Protein AF-A0A7C7JXN2-F1 (afdb_monomer_lite)

pLDDT: mean 79.87, std 9.43, range [57.69, 92.06]

Foldseek 3Di:
DPPVCVPCVPVVVVVVCCVVVVVCVVVPPQPPVNVQVVVQVVCCVVVVPVPDGDRD

Radius of gyration: 21.54 Å; chains: 1; bounding box: 52×18×45 Å

Secondary structure (DSSP, 8-state):
--HHHHH-HHHHHHHHHHHHHHHHHTT----HHHHHHHHHHHHHHHTT--SS----

Structure (mmCIF, N/CA/C/O backbone):
data_AF-A0A7C7JXN2-F1
#
_entry.id   AF-A0A7C7JXN2-F1
#
loop_
_atom_site.group_PDB
_atom_site.id
_atom_site.type_symbol
_atom_site.label_atom_id
_atom_site.label_alt_id
_atom_site.label_comp_id
_atom_site.label_asym_id
_atom_site.label_entity_id
_atom_site.label_seq_id
_atom_site.pdbx_PDB_ins_code
_atom_site.Cartn_x
_atom_site.Cartn_y
_atom_site.Cartn_z
_atom_site.occupancy
_atom_site.B_iso_or_equiv
_atom_site.auth_seq_id
_atom_site.auth_comp_id
_atom_site.auth_asym_id
_atom_site.auth_atom_id
_atom_site.pdbx_PDB_model_num
ATOM 1 N N . MET A 1 1 ? -30.680 3.151 26.834 1.00 57.69 1 MET A N 1
ATOM 2 C CA . MET A 1 1 ? -29.456 2.619 26.193 1.00 57.69 1 MET A CA 1
ATOM 3 C C . MET A 1 1 ? -29.866 1.986 24.868 1.00 57.69 1 MET A C 1
ATOM 5 O O . MET A 1 1 ? -30.780 1.165 24.901 1.00 57.69 1 MET A O 1
ATOM 9 N N . PRO A 1 2 ? -29.328 2.410 23.711 1.00 64.25 2 PRO A N 1
ATOM 10 C CA . PRO A 1 2 ? -29.821 1.952 22.410 1.00 64.25 2 PRO A CA 1
ATOM 11 C C . PRO A 1 2 ? -29.711 0.422 22.308 1.00 64.25 2 PRO A C 1
ATOM 13 O O . PRO A 1 2 ? -28.607 -0.117 22.358 1.00 64.25 2 PRO A O 1
ATOM 16 N N . LYS A 1 3 ? -30.845 -0.290 22.196 1.00 63.41 3 LYS A N 1
ATOM 17 C CA . LYS A 1 3 ? -30.914 -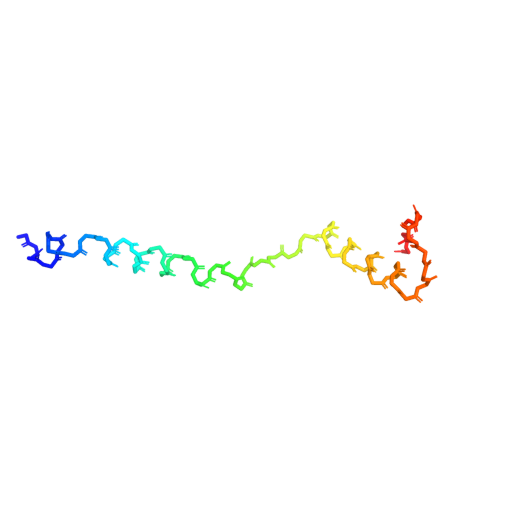1.773 22.182 1.00 63.41 3 LYS A CA 1
ATOM 18 C C . LYS A 1 3 ? -29.995 -2.414 21.128 1.00 63.41 3 LYS A C 1
ATOM 20 O O . LYS A 1 3 ? -29.497 -3.514 21.339 1.00 63.41 3 LYS A O 1
ATOM 25 N N . PHE A 1 4 ? -29.735 -1.703 20.033 1.00 61.38 4 PHE A N 1
ATOM 26 C CA . PHE A 1 4 ? -28.888 -2.143 18.924 1.00 61.38 4 PHE A CA 1
ATOM 27 C C . PHE A 1 4 ? -27.426 -2.399 19.312 1.00 61.38 4 PHE A C 1
ATOM 29 O O . PHE A 1 4 ? -26.832 -3.353 18.819 1.00 61.38 4 PHE A O 1
ATOM 36 N N . ILE A 1 5 ? -26.867 -1.618 20.242 1.00 63.91 5 ILE A N 1
ATOM 37 C CA . ILE A 1 5 ? -25.454 -1.732 20.651 1.00 63.91 5 ILE A CA 1
ATOM 38 C C . ILE A 1 5 ? -25.195 -3.057 21.380 1.00 63.91 5 ILE A C 1
ATOM 40 O O . ILE A 1 5 ? -24.121 -3.639 21.265 1.00 63.91 5 ILE A O 1
ATOM 44 N N . LYS A 1 6 ? -26.194 -3.557 22.117 1.00 71.00 6 LYS A N 1
ATOM 45 C CA . LYS A 1 6 ? -26.064 -4.771 22.929 1.00 71.00 6 LYS A CA 1
ATOM 46 C C . LYS A 1 6 ? -26.249 -6.057 22.116 1.00 71.00 6 LYS A C 1
ATOM 48 O O . LYS A 1 6 ? -25.653 -7.069 22.459 1.00 71.00 6 LYS A O 1
ATOM 53 N N . ASN A 1 7 ? -27.052 -6.011 21.052 1.00 81.69 7 ASN A N 1
ATOM 54 C CA . ASN A 1 7 ? -27.388 -7.196 20.257 1.00 81.69 7 ASN A CA 1
ATOM 55 C C . ASN A 1 7 ? -26.387 -7.470 19.126 1.00 81.69 7 ASN A C 1
ATOM 57 O O . ASN A 1 7 ? -26.204 -8.626 18.761 1.00 81.69 7 ASN A O 1
ATOM 61 N N . TYR A 1 8 ? -25.727 -6.436 18.590 1.00 81.31 8 TYR A N 1
ATOM 62 C CA . TYR A 1 8 ? -24.812 -6.576 17.450 1.00 81.31 8 TYR A CA 1
ATOM 63 C C . TYR A 1 8 ? -23.516 -5.763 17.615 1.00 81.31 8 TYR A C 1
ATOM 65 O O . TYR A 1 8 ? -23.181 -4.946 16.751 1.00 81.31 8 TYR A O 1
ATOM 73 N N . PRO A 1 9 ? -22.754 -5.974 18.704 1.00 82.19 9 PRO A N 1
ATOM 74 C CA . PRO A 1 9 ? -21.550 -5.190 18.978 1.00 82.19 9 PRO A CA 1
ATOM 75 C C . PRO A 1 9 ? -20.474 -5.371 17.895 1.00 82.19 9 PRO A C 1
ATOM 77 O O . PRO A 1 9 ? -19.789 -4.416 17.544 1.00 82.19 9 PRO A O 1
ATOM 80 N N . LEU A 1 10 ? -20.363 -6.573 17.316 1.00 85.75 10 LEU A N 1
ATOM 81 C CA . LEU A 1 10 ? -19.365 -6.889 16.291 1.00 85.75 10 LEU A CA 1
ATOM 82 C C . LEU A 1 10 ? -19.645 -6.180 14.956 1.00 85.75 10 LEU A C 1
ATOM 84 O O . LEU A 1 10 ? -18.733 -5.656 14.328 1.00 85.75 10 LEU A O 1
ATOM 88 N N . ILE A 1 11 ? -20.915 -6.136 14.540 1.00 87.75 11 ILE A N 1
ATOM 89 C CA . ILE A 1 11 ? -21.333 -5.457 13.304 1.00 87.75 11 ILE A CA 1
ATOM 90 C C . ILE A 1 11 ? -21.125 -3.951 13.448 1.00 87.75 11 ILE A C 1
ATOM 92 O O . ILE A 1 11 ? -20.620 -3.313 12.529 1.00 87.75 11 ILE A O 1
ATOM 96 N N . LEU A 1 12 ? -21.452 -3.395 14.618 1.00 88.75 12 LEU A N 1
ATOM 97 C CA . LEU A 1 12 ? -21.205 -1.989 14.916 1.00 88.75 12 LEU A CA 1
ATOM 98 C C . LEU A 1 12 ? -19.706 -1.663 14.867 1.00 88.75 12 LEU A C 1
ATOM 100 O O . LEU A 1 12 ? -19.326 -0.669 14.260 1.00 88.75 12 LEU A O 1
ATOM 104 N N . LEU A 1 13 ? -18.859 -2.515 15.453 1.00 88.88 13 LEU A N 1
ATOM 105 C CA . LEU A 1 13 ? -17.404 -2.363 15.410 1.00 88.88 13 LEU A CA 1
ATOM 106 C C . LEU A 1 13 ? -16.869 -2.428 13.974 1.00 88.88 13 LEU A C 1
ATOM 108 O O . LEU A 1 13 ? -16.075 -1.583 13.575 1.00 88.88 13 LEU A O 1
ATOM 112 N N . CYS A 1 14 ? -17.329 -3.399 13.185 1.00 91.31 14 CYS A N 1
ATOM 113 C CA . CYS A 1 14 ? -16.910 -3.571 11.797 1.00 91.31 14 CYS A CA 1
ATOM 114 C C . CYS A 1 14 ? -17.334 -2.377 10.925 1.00 91.31 14 CYS A C 1
ATOM 116 O O . CYS A 1 14 ? -16.533 -1.867 10.145 1.00 91.31 14 CYS A O 1
ATOM 118 N N . LEU A 1 15 ? -18.553 -1.866 11.127 1.00 92.06 15 LEU A N 1
ATOM 119 C CA . LEU A 1 15 ? -19.039 -0.647 10.482 1.00 92.06 15 LEU A CA 1
ATOM 120 C C . LEU A 1 15 ? -18.183 0.568 10.864 1.00 92.06 15 LEU A C 1
ATOM 122 O O . LEU A 1 15 ? -17.829 1.363 10.000 1.00 92.06 15 LEU A O 1
ATOM 126 N N . PHE A 1 16 ? -17.823 0.700 12.141 1.00 91.00 16 PHE A N 1
ATOM 127 C CA . PHE A 1 16 ? -17.003 1.808 12.631 1.00 91.00 16 PHE A CA 1
ATOM 128 C C .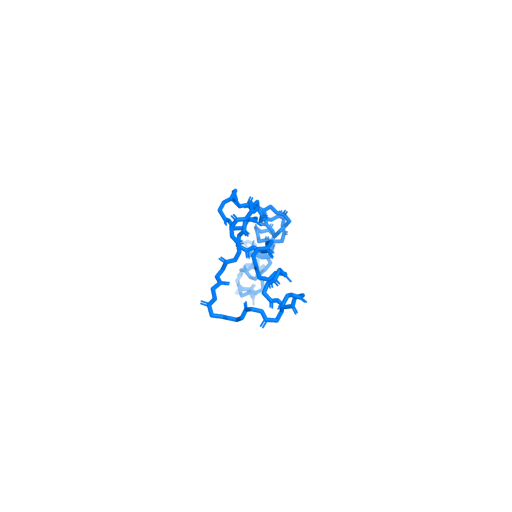 PHE A 1 16 ? -15.596 1.786 12.026 1.00 91.00 16 PHE A C 1
ATOM 130 O O . PHE A 1 16 ? -15.110 2.806 11.541 1.00 91.00 16 PHE A O 1
ATOM 137 N N . ILE A 1 17 ? -14.971 0.605 11.991 1.00 91.69 17 ILE A N 1
ATOM 138 C CA . ILE A 1 17 ? -13.675 0.393 11.339 1.00 91.69 17 ILE A CA 1
ATOM 139 C C . ILE A 1 17 ? -13.786 0.705 9.847 1.00 91.69 17 ILE A C 1
ATOM 141 O O . ILE A 1 17 ? -12.947 1.427 9.325 1.00 91.69 17 ILE A O 1
ATOM 145 N N . GLY A 1 18 ? -14.833 0.228 9.169 1.00 91.62 18 GLY A N 1
ATOM 146 C CA . GLY A 1 18 ? -15.064 0.508 7.754 1.00 91.62 18 GLY A CA 1
ATOM 147 C C . GLY A 1 18 ? -15.191 2.004 7.466 1.00 91.62 18 GLY A C 1
ATOM 148 O O . GLY A 1 18 ? -14.516 2.514 6.579 1.00 91.62 18 GLY A O 1
ATOM 149 N N . ILE A 1 19 ? -15.983 2.732 8.253 1.00 91.44 19 ILE A N 1
ATOM 150 C CA . ILE A 1 19 ? -16.163 4.183 8.089 1.00 91.44 19 ILE A CA 1
ATOM 151 C C . ILE A 1 19 ? -14.851 4.947 8.308 1.00 91.44 19 ILE A C 1
ATOM 153 O O . ILE A 1 19 ? -14.605 5.924 7.608 1.00 91.44 19 ILE A O 1
ATOM 157 N N . MET A 1 20 ? -14.003 4.521 9.248 1.00 86.06 20 MET A N 1
ATOM 158 C CA . MET A 1 20 ? -12.695 5.156 9.445 1.00 86.06 20 MET A CA 1
ATOM 159 C C . MET A 1 20 ? -11.675 4.748 8.382 1.00 86.06 20 MET A C 1
ATOM 161 O O . MET A 1 20 ? -10.850 5.564 7.992 1.00 86.06 20 MET A O 1
ATOM 165 N N . LEU A 1 21 ? -11.707 3.507 7.906 1.00 86.75 21 LEU A N 1
ATOM 166 C CA . LEU A 1 21 ? -10.692 2.962 7.013 1.00 86.75 21 LEU A CA 1
ATOM 167 C C . LEU A 1 21 ? -10.944 3.350 5.550 1.00 86.75 21 LEU A C 1
ATOM 169 O O . LEU A 1 21 ? -10.033 3.853 4.904 1.00 86.75 21 LEU A O 1
ATOM 173 N N . LEU A 1 22 ? -12.169 3.171 5.036 1.00 85.81 22 LEU A N 1
ATOM 174 C CA . LEU A 1 22 ? -12.495 3.345 3.611 1.00 85.81 22 LEU A CA 1
ATOM 175 C C . LEU A 1 22 ? -12.103 4.726 3.044 1.00 85.81 22 LEU A C 1
ATOM 177 O O . LEU A 1 22 ? -11.486 4.755 1.984 1.00 85.81 22 LEU A O 1
ATOM 181 N N . PRO A 1 23 ? -12.376 5.861 3.716 1.00 82.44 23 PRO A N 1
ATOM 182 C CA . PRO A 1 23 ? -11.957 7.177 3.224 1.00 82.44 23 PRO A CA 1
ATOM 183 C C . PRO A 1 23 ? -10.437 7.398 3.258 1.00 82.44 23 PRO A C 1
ATOM 185 O O . PRO A 1 23 ? -9.928 8.240 2.527 1.00 82.44 23 PRO A O 1
ATOM 188 N N . ASN A 1 24 ? -9.712 6.663 4.108 1.00 79.75 24 ASN A N 1
A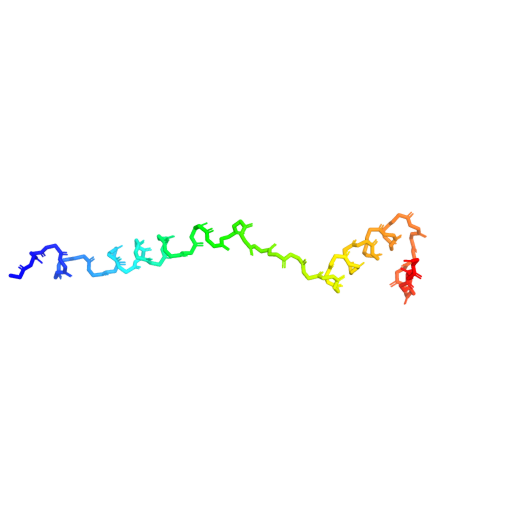TOM 189 C CA . ASN A 1 24 ? -8.257 6.765 4.250 1.00 79.75 24 ASN A CA 1
ATOM 190 C C . ASN A 1 24 ? -7.494 5.808 3.310 1.00 79.75 24 ASN A C 1
ATOM 192 O O . ASN A 1 24 ? -6.265 5.850 3.265 1.00 79.75 24 ASN A O 1
ATOM 196 N N . LEU A 1 25 ? -8.187 4.949 2.548 1.00 77.38 25 LEU A N 1
ATOM 197 C CA . LEU A 1 25 ? -7.547 4.071 1.556 1.00 77.38 25 LEU A CA 1
ATOM 198 C C . LEU A 1 25 ? -7.044 4.849 0.336 1.00 77.38 25 LEU A C 1
ATOM 200 O O . LEU A 1 25 ? -5.952 4.572 -0.152 1.00 77.38 25 LEU A O 1
ATOM 204 N N . ASP A 1 26 ? -7.799 5.848 -0.122 1.00 69.50 26 ASP A N 1
ATOM 205 C CA . ASP A 1 26 ? -7.392 6.698 -1.250 1.00 69.50 26 ASP A CA 1
ATOM 206 C C . ASP A 1 26 ? -6.278 7.685 -0.871 1.00 69.50 26 ASP A C 1
ATOM 208 O O . ASP A 1 26 ? -5.614 8.251 -1.738 1.00 69.50 26 ASP A O 1
ATOM 212 N N . SER A 1 27 ? -6.032 7.883 0.428 1.00 64.44 27 SER A N 1
ATOM 213 C CA . SER A 1 27 ? -4.972 8.755 0.933 1.00 64.44 27 SER A CA 1
ATOM 214 C C . SER A 1 27 ? -3.644 8.035 1.153 1.00 64.44 27 SER A C 1
ATOM 216 O O . SER A 1 27 ? -2.825 8.529 1.930 1.00 64.44 27 SER A O 1
ATOM 218 N N . ILE A 1 28 ? -3.400 6.891 0.499 1.00 66.44 28 ILE A N 1
ATOM 219 C CA . ILE A 1 28 ? -2.053 6.305 0.424 1.00 66.44 28 ILE A CA 1
ATOM 220 C C . ILE A 1 28 ? -1.198 7.256 -0.420 1.00 66.44 28 ILE A C 1
ATOM 222 O O . ILE A 1 28 ? -1.012 7.102 -1.626 1.00 66.44 28 ILE A O 1
ATOM 226 N N . GLN A 1 29 ? -0.738 8.323 0.229 1.00 71.56 29 GLN A N 1
ATOM 227 C CA . GLN A 1 29 ? 0.190 9.278 -0.333 1.00 71.56 29 GLN A CA 1
ATOM 228 C C . GLN A 1 29 ? 1.513 8.559 -0.480 1.00 71.56 29 GLN A C 1
ATOM 230 O O . GLN A 1 29 ? 2.204 8.284 0.499 1.00 71.56 29 GLN A O 1
ATOM 235 N N . VAL A 1 30 ? 1.840 8.239 -1.725 1.00 71.94 30 VAL A N 1
ATOM 236 C CA . VAL A 1 30 ? 3.122 7.647 -2.057 1.00 71.94 30 VAL A CA 1
ATOM 237 C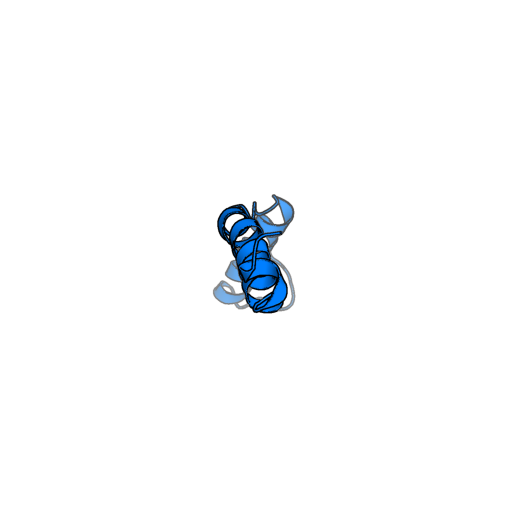 C . VAL A 1 30 ? 4.198 8.654 -1.688 1.00 71.94 30 VAL A C 1
ATOM 239 O O . VAL A 1 30 ? 4.231 9.773 -2.211 1.00 71.94 30 VAL A O 1
ATOM 242 N N . THR A 1 31 ? 5.070 8.281 -0.763 1.00 81.31 31 THR A N 1
ATOM 243 C CA . THR A 1 31 ? 6.194 9.146 -0.413 1.00 81.31 31 THR A CA 1
ATOM 244 C C . THR A 1 31 ? 7.152 9.244 -1.600 1.00 81.31 31 THR A C 1
ATOM 246 O O . THR A 1 31 ? 7.222 8.350 -2.445 1.00 81.31 31 THR A O 1
ATOM 249 N N . ILE A 1 32 ? 7.946 10.317 -1.663 1.00 78.69 32 ILE A N 1
ATOM 250 C CA . ILE A 1 32 ? 8.942 10.511 -2.735 1.00 78.69 32 ILE A CA 1
ATOM 251 C C . ILE A 1 32 ? 9.881 9.290 -2.849 1.00 78.69 32 ILE A C 1
ATOM 253 O O . ILE A 1 32 ? 10.297 8.921 -3.945 1.00 78.69 32 ILE A O 1
ATOM 257 N N . MET A 1 33 ? 10.170 8.613 -1.730 1.00 83.12 33 MET A N 1
ATOM 258 C CA . MET A 1 33 ? 10.986 7.396 -1.720 1.00 83.12 33 MET A CA 1
ATOM 259 C C . MET A 1 33 ? 10.268 6.167 -2.293 1.00 83.12 33 MET A C 1
ATOM 261 O O . MET A 1 33 ? 10.891 5.393 -3.014 1.00 83.12 33 MET A O 1
ATOM 265 N N . GLU A 1 34 ? 8.976 5.990 -2.028 1.00 82.75 34 GLU A N 1
ATOM 266 C CA . GLU A 1 34 ? 8.191 4.876 -2.579 1.00 82.75 34 GLU A CA 1
ATOM 267 C C . GLU A 1 34 ? 7.898 5.070 -4.068 1.00 82.75 34 GLU A C 1
ATOM 269 O O . GLU A 1 34 ? 8.007 4.124 -4.844 1.00 82.75 34 GLU A O 1
ATOM 274 N N . ALA A 1 35 ? 7.616 6.305 -4.491 1.00 85.56 35 ALA A N 1
ATOM 275 C CA . ALA A 1 35 ? 7.413 6.645 -5.897 1.00 85.56 35 ALA A CA 1
ATOM 276 C C . ALA A 1 35 ? 8.655 6.296 -6.727 1.00 85.56 35 ALA A C 1
ATOM 278 O O . ALA A 1 35 ? 8.546 5.710 -7.806 1.00 85.56 35 ALA A O 1
ATOM 279 N N . ARG A 1 36 ? 9.842 6.581 -6.179 1.00 85.06 36 ARG A N 1
ATOM 280 C CA . ARG A 1 36 ? 11.113 6.184 -6.781 1.00 85.06 36 ARG A CA 1
ATOM 281 C C . ARG A 1 36 ? 11.242 4.666 -6.863 1.00 85.06 36 ARG A C 1
ATOM 283 O O . ARG A 1 36 ? 11.538 4.177 -7.944 1.00 85.06 36 ARG A O 1
ATOM 290 N N . ASN A 1 37 ? 10.945 3.937 -5.783 1.00 86.50 37 ASN A N 1
ATOM 291 C CA . ASN A 1 37 ? 11.011 2.470 -5.759 1.00 86.50 37 ASN A CA 1
ATOM 292 C C . ASN A 1 37 ? 10.086 1.816 -6.804 1.00 86.50 37 ASN A C 1
ATOM 294 O O . ASN A 1 37 ? 10.460 0.814 -7.413 1.00 86.50 37 ASN A O 1
ATOM 298 N N . PHE A 1 38 ? 8.900 2.382 -7.056 1.00 85.94 38 PHE A N 1
ATOM 299 C CA . PHE A 1 38 ? 7.993 1.883 -8.098 1.00 85.94 38 PHE A CA 1
ATOM 300 C C . PHE A 1 38 ? 8.549 2.076 -9.512 1.00 85.94 38 PHE A C 1
ATOM 302 O O . PHE A 1 38 ? 8.395 1.198 -10.363 1.00 85.94 38 PHE A O 1
ATOM 309 N N . ILE A 1 39 ? 9.216 3.202 -9.768 1.00 86.31 39 ILE A N 1
ATOM 310 C CA . ILE A 1 39 ? 9.880 3.472 -11.049 1.00 86.31 39 ILE A CA 1
ATOM 311 C C . ILE A 1 39 ? 11.047 2.500 -11.255 1.00 86.31 39 ILE A C 1
ATOM 313 O O . ILE A 1 39 ? 11.136 1.886 -12.316 1.00 86.31 39 ILE A O 1
ATOM 317 N N . THR A 1 40 ? 11.858 2.271 -10.218 1.00 87.00 40 THR A N 1
ATOM 318 C CA . THR A 1 40 ? 12.973 1.310 -10.262 1.00 87.00 40 THR A CA 1
ATOM 319 C C . THR A 1 40 ? 12.472 -0.101 -10.556 1.00 87.00 40 THR A C 1
ATOM 321 O O . THR A 1 40 ? 13.018 -0.790 -11.408 1.00 87.00 40 THR A O 1
ATOM 324 N N . ALA A 1 41 ? 11.401 -0.536 -9.884 1.00 86.81 41 ALA A N 1
ATOM 325 C CA . ALA A 1 41 ? 10.818 -1.859 -10.103 1.00 86.81 41 ALA A CA 1
ATOM 326 C C . ALA A 1 41 ? 10.299 -2.033 -11.541 1.00 86.81 41 ALA A C 1
ATOM 328 O O . ALA A 1 41 ? 10.448 -3.102 -12.134 1.00 86.81 41 ALA A O 1
ATOM 329 N N . ARG A 1 42 ? 9.725 -0.977 -12.131 1.00 88.19 42 ARG A N 1
ATOM 330 C CA . ARG A 1 42 ? 9.305 -0.975 -13.539 1.00 88.19 42 ARG A CA 1
ATOM 331 C C . ARG A 1 42 ? 10.499 -1.111 -14.486 1.00 88.19 42 ARG A C 1
ATOM 333 O O . ARG A 1 42 ? 10.420 -1.861 -15.458 1.00 88.19 42 ARG A O 1
ATOM 340 N N . GLU A 1 43 ? 11.583 -0.397 -14.213 1.00 86.25 43 GLU A N 1
ATOM 341 C CA . GLU A 1 43 ? 12.815 -0.450 -15.009 1.00 86.25 43 GLU A CA 1
ATOM 342 C C . GLU A 1 43 ? 13.494 -1.821 -14.905 1.00 86.25 43 GLU A C 1
ATOM 344 O O . GLU A 1 43 ? 13.868 -2.381 -15.926 1.00 86.25 43 GLU A O 1
ATOM 349 N N . MET A 1 44 ? 13.512 -2.456 -13.728 1.00 87.06 44 MET A N 1
ATOM 350 C CA . MET A 1 44 ? 14.017 -3.832 -13.570 1.00 87.06 44 MET A CA 1
ATOM 351 C C . MET A 1 44 ? 13.297 -4.840 -14.471 1.00 87.06 44 MET A C 1
ATOM 353 O O . MET A 1 44 ? 13.933 -5.708 -15.068 1.00 87.06 44 MET A O 1
ATOM 357 N N . ILE A 1 45 ? 11.969 -4.724 -14.577 1.00 87.69 45 ILE A N 1
ATOM 358 C CA . ILE A 1 45 ? 11.147 -5.606 -15.415 1.00 87.69 45 ILE A CA 1
ATOM 359 C C . ILE A 1 45 ? 11.372 -5.307 -16.903 1.00 87.69 45 ILE A C 1
ATOM 361 O O . ILE A 1 45 ? 11.421 -6.231 -17.711 1.00 87.69 45 ILE A O 1
ATOM 365 N N . THR A 1 46 ? 11.504 -4.030 -17.268 1.00 86.50 46 THR A N 1
ATOM 366 C CA . THR A 1 46 ? 11.624 -3.594 -18.671 1.00 86.50 46 THR A CA 1
ATOM 367 C C . THR A 1 46 ? 13.024 -3.855 -19.230 1.00 86.50 46 THR A C 1
ATOM 369 O O . THR A 1 46 ? 13.159 -4.368 -20.339 1.00 86.50 46 THR A O 1
ATOM 372 N N . ASP A 1 47 ? 14.0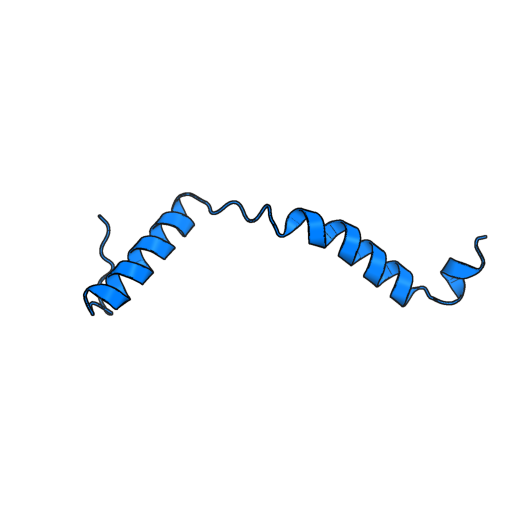57 -3.572 -18.437 1.00 84.50 47 ASP A N 1
ATOM 373 C CA . ASP A 1 47 ? 15.467 -3.690 -18.820 1.00 84.50 47 ASP A CA 1
ATOM 374 C C . ASP A 1 47 ? 16.049 -5.075 -18.492 1.00 84.50 47 ASP A C 1
ATOM 376 O O . ASP A 1 47 ? 17.220 -5.345 -18.760 1.00 84.50 47 ASP A O 1
ATOM 380 N N . ASN A 1 48 ? 15.236 -5.959 -17.899 1.00 82.06 48 ASN A N 1
ATOM 381 C CA . ASN A 1 48 ? 15.608 -7.302 -17.448 1.00 82.06 48 ASN A CA 1
ATOM 382 C C . ASN A 1 48 ? 16.834 -7.314 -16.506 1.00 82.06 48 ASN A C 1
ATOM 384 O O . ASN A 1 48 ? 17.576 -8.298 -16.429 1.00 82.06 48 ASN A O 1
ATOM 388 N N . ASN A 1 49 ? 17.040 -6.212 -15.779 1.00 79.25 49 ASN A N 1
ATOM 389 C CA . ASN A 1 49 ? 18.121 -6.008 -14.822 1.00 79.25 49 ASN A CA 1
ATOM 390 C C . ASN A 1 49 ? 17.589 -6.226 -13.404 1.00 79.25 49 ASN A C 1
ATOM 392 O O . ASN A 1 49 ? 17.075 -5.318 -12.764 1.00 79.25 49 ASN A O 1
ATOM 396 N N . TRP A 1 50 ? 17.721 -7.455 -12.908 1.00 77.94 50 TRP A N 1
ATOM 397 C CA . TRP A 1 50 ? 17.145 -7.875 -11.622 1.00 77.94 50 TRP A CA 1
ATOM 398 C C . TRP A 1 50 ? 18.090 -7.697 -10.427 1.00 77.94 50 TRP A C 1
ATOM 400 O O . TRP A 1 50 ? 17.653 -7.748 -9.280 1.00 77.94 50 TRP A O 1
ATOM 410 N N . LEU A 1 51 ? 19.392 -7.523 -10.686 1.00 74.69 51 LEU A N 1
ATOM 411 C CA . LEU A 1 51 ? 20.429 -7.467 -9.648 1.00 74.69 51 LEU A CA 1
ATOM 412 C C . LEU A 1 51 ? 20.790 -6.033 -9.240 1.00 74.69 51 LEU A C 1
ATOM 414 O O . LEU A 1 51 ? 21.135 -5.790 -8.087 1.00 74.69 51 LEU A O 1
ATOM 418 N N . LEU A 1 52 ? 20.734 -5.091 -10.182 1.00 73.88 52 LEU A N 1
ATOM 419 C CA . LEU A 1 52 ? 21.132 -3.703 -9.974 1.00 73.88 52 LEU A CA 1
ATOM 420 C C . LEU A 1 52 ? 19.939 -2.795 -10.256 1.00 73.88 52 LEU A C 1
ATOM 422 O O . LEU A 1 52 ? 19.397 -2.790 -11.356 1.00 73.88 52 LEU A O 1
ATOM 426 N N . THR A 1 53 ? 19.546 -2.025 -9.245 1.00 72.88 53 THR A N 1
ATOM 427 C CA . THR A 1 53 ? 18.547 -0.961 -9.359 1.00 72.88 53 THR A CA 1
ATOM 428 C C . THR A 1 53 ? 19.066 0.147 -10.268 1.00 72.88 53 THR A C 1
ATOM 430 O O . THR A 1 53 ? 20.162 0.666 -10.039 1.00 72.88 53 THR A O 1
ATOM 433 N N . THR A 1 54 ? 18.265 0.571 -11.233 1.00 67.75 54 THR A N 1
ATOM 434 C CA . THR A 1 54 ? 18.505 1.778 -12.024 1.00 67.75 54 THR A CA 1
ATOM 435 C C . THR A 1 54 ? 17.966 2.989 -11.258 1.00 67.75 54 THR A C 1
ATOM 437 O O . THR A 1 54 ? 16.772 3.130 -11.039 1.00 67.75 54 THR A O 1
ATOM 440 N N . MET A 1 55 ? 18.848 3.855 -10.762 1.00 64.81 55 MET A N 1
ATOM 441 C CA . MET A 1 55 ? 18.455 5.143 -10.174 1.00 64.81 55 MET A CA 1
ATOM 442 C C . MET A 1 55 ? 18.700 6.224 -11.221 1.00 64.81 55 MET A C 1
ATOM 444 O O . MET A 1 55 ? 19.797 6.780 -11.264 1.00 64.81 55 MET A O 1
ATOM 448 N N . ASN A 1 56 ? 17.715 6.459 -12.088 1.00 61.34 56 ASN A N 1
ATOM 449 C CA . ASN A 1 56 ? 17.705 7.639 -12.953 1.00 61.34 56 ASN A CA 1
ATOM 450 C C . ASN A 1 56 ? 17.16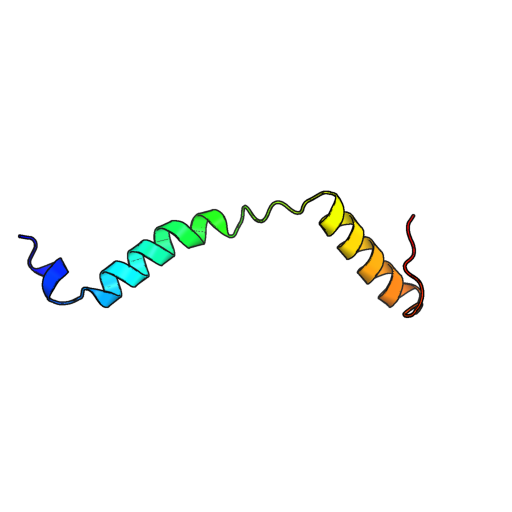5 8.863 -12.204 1.00 61.34 56 ASN A C 1
ATOM 452 O O . ASN A 1 56 ? 16.158 8.712 -11.471 1.00 61.34 56 ASN A O 1
#

Sequence (56 aa):
MPKFIKNYPLILLCLFIGIMLLPNLDSIQVTIMEARNFITAREMITDNNWLLTTMN